Protein AF-A0A1I7WCB4-F1 (afdb_monomer_lite)

InterPro domains:
  IPR009060 UBA-like superfamily [SSF46934] (2-43)
  IPR013087 Zinc finger C2H2-type [PS00028] (71-93)
  IPR015940 Ubiquitin-associated domain [PF22562] (2-42)
  IPR015940 Ubiquitin-associated domain [PS50030] (1-39)
  IPR015940 Ubiquitin-associated domain [SM00165] (1-38)

Structure (mmCIF, N/CA/C/O backbone):
data_AF-A0A1I7WCB4-F1
#
_entry.id   AF-A0A1I7WCB4-F1
#
loop_
_atom_site.group_PDB
_atom_site.id
_atom_site.type_symbol
_atom_site.label_atom_id
_atom_site.label_alt_id
_atom_site.label_comp_id
_atom_site.label_asym_id
_atom_site.label_entity_id
_atom_site.label_seq_id
_atom_site.pdbx_PDB_ins_code
_atom_site.Cartn_x
_atom_site.Cartn_y
_atom_site.Cartn_z
_atom_site.occupancy
_atom_site.B_iso_or_equiv
_atom_site.auth_seq_id
_atom_site.auth_comp_id
_atom_site.auth_asym_id
_atom_site.auth_atom_id
_atom_site.pdbx_PDB_model_num
ATOM 1 N N . MET A 1 1 ? -26.885 22.305 16.893 1.00 57.97 1 MET A N 1
ATOM 2 C CA . MET A 1 1 ? -25.658 22.456 16.093 1.00 57.97 1 MET A CA 1
ATOM 3 C C . MET A 1 1 ? -24.995 21.095 16.114 1.00 57.97 1 MET A C 1
ATOM 5 O O . MET A 1 1 ? -24.741 20.649 17.229 1.00 57.97 1 MET A O 1
ATOM 9 N N . PRO A 1 2 ? -24.847 20.402 14.974 1.00 72.00 2 PRO A N 1
ATOM 10 C CA . PRO A 1 2 ? -24.094 19.151 14.950 1.00 72.00 2 PRO A CA 1
ATOM 11 C C . PRO A 1 2 ? -22.688 19.430 15.479 1.00 72.00 2 PRO A C 1
ATOM 13 O O . PRO A 1 2 ? -22.116 20.485 15.188 1.00 72.00 2 PRO A O 1
ATOM 16 N N . SER A 1 3 ? -22.178 18.546 16.329 1.00 86.00 3 SER A N 1
ATOM 17 C CA . SER A 1 3 ? -20.807 18.665 16.810 1.00 86.00 3 SER A CA 1
ATOM 18 C C . SER A 1 3 ? -19.831 18.505 15.642 1.00 86.00 3 SER A C 1
ATOM 20 O O . SER A 1 3 ? -20.133 17.840 14.654 1.00 86.00 3 SER A O 1
ATOM 22 N N . ILE A 1 4 ? -18.643 19.099 15.751 1.00 86.88 4 ILE A N 1
ATOM 23 C CA . ILE A 1 4 ? -17.588 18.967 14.731 1.00 86.88 4 ILE A CA 1
ATOM 24 C C . ILE A 1 4 ? -17.245 17.491 14.489 1.00 86.88 4 ILE A C 1
ATOM 26 O O . ILE A 1 4 ? -17.028 17.084 13.355 1.00 86.88 4 ILE A O 1
ATOM 30 N N . VAL A 1 5 ? -17.306 16.670 15.540 1.00 86.88 5 VAL A N 1
ATOM 31 C CA . VAL A 1 5 ? -17.161 15.213 15.463 1.00 86.88 5 VAL A CA 1
ATOM 32 C C . VAL A 1 5 ? -18.263 14.579 14.606 1.00 86.88 5 VAL A C 1
ATOM 34 O O . VAL A 1 5 ? -17.949 13.788 13.727 1.00 86.88 5 VAL A O 1
ATOM 37 N N . GLU A 1 6 ? -19.535 14.938 14.804 1.00 87.75 6 GLU A N 1
ATOM 38 C CA . GLU A 1 6 ? -20.642 14.444 13.966 1.00 87.75 6 GLU A CA 1
ATOM 39 C C . GLU A 1 6 ? -20.509 14.890 12.509 1.00 87.75 6 GLU A C 1
ATOM 41 O O . GLU A 1 6 ? -20.735 14.087 11.615 1.00 87.75 6 GLU A O 1
ATOM 46 N N . GLN A 1 7 ? -20.073 16.129 12.257 1.00 87.38 7 GLN A N 1
ATOM 47 C CA . GLN A 1 7 ? -19.828 16.606 10.892 1.00 87.38 7 GLN A CA 1
ATOM 48 C C . GLN A 1 7 ? -18.713 15.811 10.202 1.00 87.38 7 GLN A C 1
ATOM 50 O O . GLN A 1 7 ? -18.834 15.489 9.025 1.00 87.38 7 GLN A O 1
ATOM 55 N N . LEU A 1 8 ? -17.654 15.455 10.932 1.00 84.81 8 LEU A N 1
ATOM 56 C CA . LEU A 1 8 ? -16.583 14.599 10.421 1.00 84.81 8 LEU A CA 1
ATOM 57 C C . LEU A 1 8 ? -17.076 13.163 10.178 1.00 84.81 8 LEU A C 1
ATOM 59 O O . LEU A 1 8 ? -16.692 12.550 9.185 1.00 84.81 8 LEU A O 1
ATOM 63 N N . ILE A 1 9 ? -17.966 12.644 11.026 1.00 86.81 9 ILE A N 1
ATOM 64 C CA . ILE A 1 9 ? -18.594 11.329 10.823 1.00 86.81 9 ILE A CA 1
ATOM 65 C C . ILE A 1 9 ? -19.479 11.327 9.571 1.00 86.81 9 ILE A C 1
ATOM 67 O O . ILE A 1 9 ? -19.360 10.420 8.753 1.00 86.81 9 ILE A O 1
ATOM 71 N N . ASP A 1 10 ? -20.304 12.359 9.373 1.00 83.94 10 ASP A N 1
ATOM 72 C CA . ASP A 1 10 ? -21.115 12.544 8.158 1.00 83.94 10 ASP A CA 1
ATOM 73 C C . ASP A 1 10 ? -20.246 12.676 6.890 1.00 83.94 10 ASP A C 1
ATOM 75 O O . ASP A 1 10 ? -20.653 12.265 5.805 1.00 83.94 10 ASP A O 1
ATOM 79 N N . MET A 1 11 ? -19.024 13.210 7.017 1.00 79.94 11 MET A N 1
ATOM 80 C CA . MET A 1 11 ? -18.033 13.267 5.932 1.00 79.94 11 MET A CA 1
ATOM 81 C C . MET A 1 11 ? -17.341 11.920 5.655 1.00 79.94 11 MET A C 1
ATOM 83 O O . MET A 1 11 ? -16.615 11.810 4.667 1.00 79.94 11 MET A O 1
ATOM 87 N N . GLY A 1 12 ? -17.565 10.900 6.491 1.00 74.50 12 GLY A N 1
ATOM 88 C CA . GLY A 1 12 ? -16.996 9.559 6.340 1.00 74.50 12 GLY A CA 1
ATOM 89 C C . GLY A 1 12 ? -15.740 9.292 7.174 1.00 74.50 12 GLY A C 1
ATOM 90 O O . GLY A 1 12 ? -15.063 8.289 6.947 1.00 74.50 12 GLY A O 1
ATOM 91 N N . PHE A 1 13 ? -15.403 10.152 8.139 1.00 78.75 13 PHE A N 1
ATOM 92 C CA . PHE A 1 13 ? -14.318 9.882 9.083 1.00 78.75 13 PHE A CA 1
ATOM 93 C C . PHE A 1 13 ? -14.803 9.006 10.245 1.00 78.75 13 PHE A C 1
ATOM 95 O O . PHE A 1 13 ? -15.891 9.196 10.786 1.00 78.75 13 PHE A O 1
ATOM 102 N N . ALA A 1 14 ? -13.972 8.055 10.678 1.00 83.00 14 ALA A N 1
ATOM 103 C CA . ALA A 1 14 ? -14.297 7.215 11.828 1.00 83.00 14 ALA A CA 1
ATOM 104 C C . ALA A 1 14 ? -14.475 8.068 13.093 1.00 83.00 14 ALA A C 1
ATOM 106 O O . ALA A 1 14 ? -13.653 8.940 13.383 1.00 83.00 14 ALA A O 1
ATOM 107 N N . LYS A 1 15 ? -15.517 7.772 13.878 1.00 84.25 15 LYS A N 1
ATOM 108 C CA . LYS A 1 15 ? -15.864 8.507 15.102 1.00 84.25 15 LYS A CA 1
ATOM 109 C C . LYS A 1 15 ? -14.677 8.673 16.055 1.00 84.25 15 LYS A C 1
ATOM 111 O O . LYS A 1 15 ? -14.390 9.788 16.472 1.00 84.25 15 LYS A O 1
ATOM 116 N N . GLU A 1 16 ? -13.938 7.603 16.331 1.00 82.69 16 GLU A N 1
ATOM 117 C CA . GLU A 1 16 ? -12.776 7.643 17.231 1.00 82.69 16 GLU A CA 1
ATOM 118 C C . GLU A 1 16 ? -11.650 8.550 16.713 1.00 82.69 16 GLU A C 1
ATOM 120 O O . GLU A 1 16 ? -11.021 9.274 17.486 1.00 82.69 16 GLU A O 1
ATOM 125 N N . ARG A 1 17 ? -11.422 8.568 15.393 1.00 79.56 17 ARG A N 1
ATOM 126 C CA . ARG A 1 17 ? -10.457 9.472 14.755 1.00 79.56 17 ARG A CA 1
ATOM 127 C C . ARG A 1 17 ? -10.945 10.917 14.808 1.00 79.56 17 ARG A C 1
ATOM 129 O O . ARG A 1 17 ? -10.160 11.792 15.154 1.00 79.56 17 ARG A O 1
ATOM 136 N N . ALA A 1 18 ? -12.222 11.165 14.531 1.00 85.44 18 ALA A N 1
ATOM 137 C CA . ALA A 1 18 ? -12.823 12.492 14.620 1.00 85.44 18 ALA A CA 1
ATOM 138 C C . ALA A 1 18 ? -12.778 13.054 16.054 1.00 85.44 18 ALA A C 1
ATOM 140 O O . ALA A 1 18 ? -12.439 14.220 16.243 1.00 85.44 18 ALA A O 1
ATOM 141 N N . GLU A 1 19 ? -13.034 12.226 17.072 1.00 86.50 19 GLU A N 1
ATOM 142 C CA . GLU A 1 19 ? -12.911 12.607 18.487 1.00 86.50 19 GLU A CA 1
ATOM 143 C C . GLU A 1 19 ? -11.459 12.912 18.874 1.00 86.50 19 GLU A C 1
ATOM 145 O O . GLU A 1 19 ? -11.190 13.888 19.581 1.00 86.50 19 GLU A O 1
ATOM 150 N N . LYS A 1 20 ? -10.505 12.117 18.377 1.00 83.56 20 LYS A N 1
ATOM 151 C CA . LYS A 1 20 ? -9.071 12.317 18.620 1.00 83.56 20 LYS A CA 1
ATOM 152 C C . LYS A 1 20 ? -8.543 13.572 17.924 1.00 83.56 20 LYS A C 1
ATOM 154 O O . LYS A 1 20 ? -7.829 14.355 18.545 1.00 83.56 20 LYS A O 1
ATOM 159 N N . ALA A 1 21 ? -8.951 13.798 16.682 1.00 83.75 21 ALA A N 1
ATOM 160 C CA . ALA A 1 21 ? -8.613 14.981 15.907 1.00 83.75 21 ALA A CA 1
ATOM 161 C C . ALA A 1 21 ? -9.191 16.247 16.529 1.00 83.75 21 ALA A C 1
ATOM 163 O O . ALA A 1 21 ? -8.479 17.225 16.699 1.00 83.75 21 ALA A O 1
ATOM 164 N N . TYR A 1 22 ? -10.452 16.209 16.955 1.00 86.12 22 TYR A N 1
ATOM 165 C CA . TYR A 1 22 ? -11.073 17.312 17.678 1.00 86.12 22 TYR A CA 1
ATOM 166 C C . TYR A 1 22 ? -10.367 17.593 19.014 1.00 86.12 22 TYR A C 1
ATOM 168 O O . TYR A 1 22 ? -10.130 18.744 19.372 1.00 86.12 22 TYR A O 1
ATOM 176 N N . SER A 1 23 ? -9.949 16.542 19.726 1.00 83.38 23 SER A N 1
ATOM 177 C CA . SER A 1 23 ? -9.222 16.684 20.994 1.00 83.38 23 SER A CA 1
ATOM 178 C C . SER A 1 23 ? -7.806 17.249 20.827 1.00 83.38 23 SER A C 1
ATOM 180 O O . SER A 1 23 ? -7.302 17.887 21.748 1.00 83.38 23 SER A O 1
ATOM 182 N N . LEU A 1 24 ? -7.150 17.008 19.686 1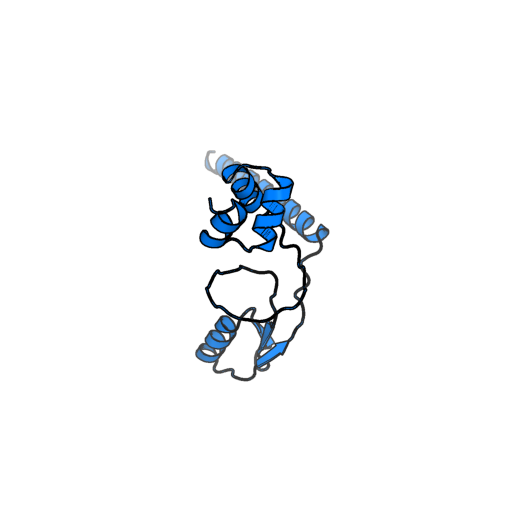.00 81.19 24 LEU A N 1
ATOM 183 C CA . LEU A 1 24 ? -5.762 17.418 19.433 1.00 81.19 24 LEU A CA 1
ATOM 184 C C . LEU A 1 24 ? -5.654 18.725 18.642 1.00 81.19 24 LEU A C 1
ATOM 186 O O . LEU A 1 24 ? -4.775 19.536 18.926 1.00 81.19 24 LEU A O 1
ATOM 190 N N . ALA A 1 25 ? -6.534 18.930 17.665 1.00 79.62 25 ALA A N 1
ATOM 191 C CA . ALA A 1 25 ? -6.524 20.078 16.768 1.00 79.62 25 ALA A CA 1
ATOM 192 C C . ALA A 1 25 ? -7.395 21.250 17.257 1.00 79.62 25 ALA A C 1
ATOM 194 O O . ALA A 1 25 ? -7.132 22.391 16.880 1.00 79.62 25 ALA A O 1
ATOM 195 N N . GLY A 1 26 ? -8.389 20.999 18.121 1.00 68.19 26 GLY A N 1
ATOM 196 C CA . GLY A 1 26 ? -9.185 22.035 18.789 1.00 68.19 26 GLY A CA 1
ATOM 197 C C . GLY A 1 26 ? -10.592 22.253 18.219 1.00 68.19 26 GLY A C 1
ATOM 198 O O . GLY A 1 26 ? -11.158 21.396 17.546 1.00 68.19 26 GLY A O 1
ATOM 199 N N . ASP A 1 27 ? -11.181 23.418 18.513 1.00 79.25 27 ASP A N 1
ATOM 200 C CA . ASP A 1 27 ? -12.599 23.751 18.289 1.00 79.25 27 ASP A CA 1
ATOM 201 C C . ASP A 1 27 ? -12.989 24.032 16.826 1.00 79.25 27 ASP A C 1
ATOM 203 O O . ASP A 1 27 ? -14.116 24.447 16.558 1.00 79.25 27 ASP A O 1
ATOM 207 N N . SER A 1 28 ? -12.085 23.801 15.873 1.00 85.38 28 SER A N 1
ATOM 208 C CA . SER A 1 28 ? -12.312 24.085 14.456 1.00 85.38 28 SER A CA 1
ATOM 209 C C . SER A 1 28 ? -12.368 22.812 13.616 1.00 85.38 28 SER A C 1
ATOM 211 O O . SER A 1 28 ? -11.486 21.955 13.695 1.00 85.38 28 SER A O 1
ATOM 213 N N . LEU A 1 29 ? -13.386 22.727 12.754 1.00 84.38 29 LEU A N 1
ATOM 214 C CA . LEU A 1 29 ? -13.568 21.635 11.794 1.00 84.38 29 LEU A CA 1
ATOM 215 C C . LEU A 1 29 ? -12.375 21.508 10.838 1.00 84.38 29 LEU A C 1
ATOM 217 O O . LEU A 1 29 ? -11.905 20.401 10.602 1.00 84.38 29 LEU A O 1
ATOM 221 N N . GLU A 1 30 ? -11.861 22.629 10.323 1.00 86.75 30 GLU A N 1
ATOM 222 C CA . GLU A 1 30 ? -10.719 22.635 9.396 1.00 86.75 30 GLU A CA 1
ATOM 223 C C . GLU A 1 30 ? -9.437 22.135 10.070 1.00 86.75 30 GLU A C 1
ATOM 225 O O . GLU A 1 30 ? -8.681 21.389 9.458 1.00 86.75 30 GLU A O 1
ATOM 230 N N . ALA A 1 31 ? -9.217 22.479 11.344 1.00 86.19 31 ALA A N 1
ATOM 231 C CA . ALA A 1 31 ? -8.053 22.012 12.096 1.00 86.19 31 ALA A CA 1
ATOM 232 C C . ALA A 1 31 ? -8.141 20.505 12.384 1.00 86.19 31 ALA A C 1
ATOM 234 O O . ALA A 1 31 ? -7.164 19.778 12.209 1.00 86.19 31 ALA A O 1
ATOM 235 N N . ALA A 1 32 ? -9.321 20.020 12.784 1.00 86.56 32 ALA A N 1
ATOM 236 C CA . ALA A 1 32 ? -9.555 18.593 12.974 1.00 86.56 32 ALA A CA 1
ATOM 237 C C . ALA A 1 32 ? -9.396 17.816 11.656 1.00 86.56 32 ALA A C 1
ATOM 239 O O . ALA A 1 32 ? -8.804 16.741 11.647 1.00 86.56 32 ALA A O 1
ATOM 240 N N . MET A 1 33 ? -9.857 18.374 10.536 1.00 81.62 33 MET A N 1
ATOM 241 C CA . MET A 1 33 ? -9.692 17.780 9.211 1.00 81.62 33 MET A CA 1
ATOM 242 C C . MET A 1 33 ? -8.222 17.753 8.762 1.00 81.62 33 MET A C 1
ATOM 244 O O . MET A 1 33 ? -7.762 16.718 8.294 1.00 81.62 33 MET A O 1
ATOM 248 N N . ASP A 1 34 ? -7.461 18.833 8.954 1.00 83.69 34 ASP A N 1
ATOM 249 C CA . ASP A 1 34 ? -6.021 18.880 8.652 1.00 83.69 34 ASP A CA 1
ATOM 250 C C . ASP A 1 34 ? -5.220 17.880 9.501 1.00 83.69 34 ASP A C 1
ATOM 252 O O . ASP A 1 34 ? -4.326 17.201 8.996 1.00 83.69 34 ASP A O 1
ATOM 256 N N . TRP A 1 35 ? -5.598 17.704 10.773 1.00 85.81 35 TRP A N 1
ATOM 257 C CA . TRP A 1 35 ? -4.994 16.696 11.643 1.00 85.81 35 TRP A CA 1
ATOM 258 C C . TRP A 1 35 ? -5.315 15.274 11.181 1.00 85.81 35 TRP A C 1
ATOM 260 O O . TRP A 1 35 ? -4.418 14.432 11.173 1.00 85.81 35 TRP A O 1
ATOM 270 N N . LEU A 1 36 ? -6.566 15.021 10.772 1.00 81.81 36 LEU A N 1
ATOM 271 C CA . LEU A 1 36 ? -6.995 13.740 10.203 1.00 81.81 36 LEU A CA 1
ATOM 272 C C . LEU A 1 36 ? -6.248 13.410 8.917 1.00 81.81 36 LEU A C 1
ATOM 274 O O . LEU A 1 36 ? -5.874 12.259 8.749 1.00 81.81 36 LEU A O 1
ATOM 278 N N . ILE A 1 37 ? -6.015 14.405 8.058 1.00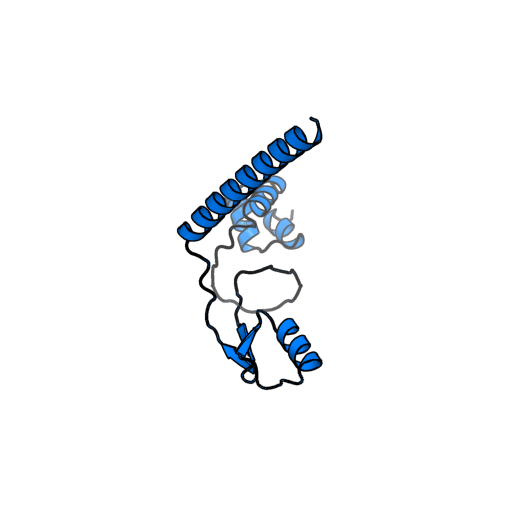 78.94 37 ILE A N 1
ATOM 279 C CA . ILE A 1 37 ? -5.294 14.248 6.790 1.00 78.94 37 ILE A CA 1
ATOM 280 C C . ILE A 1 37 ? -3.785 14.104 7.021 1.00 78.94 37 ILE A C 1
ATOM 282 O O . ILE A 1 37 ? -3.113 13.327 6.361 1.00 78.94 37 ILE A O 1
ATOM 286 N N . SER A 1 38 ? -3.215 14.816 7.993 1.00 78.88 38 SER A N 1
ATOM 287 C CA . SER A 1 38 ? -1.788 14.689 8.323 1.00 78.88 38 SER A CA 1
ATOM 288 C C . SER A 1 38 ? -1.453 13.396 9.075 1.00 78.88 38 SER A C 1
ATOM 290 O O . SER A 1 38 ? -0.308 12.956 9.037 1.00 78.88 38 SER A O 1
ATOM 292 N N . HIS A 1 39 ? -2.431 12.794 9.761 1.00 71.06 39 HIS A N 1
ATOM 293 C CA . HIS A 1 39 ? -2.297 11.523 10.487 1.00 71.06 39 HIS A CA 1
ATOM 294 C C . HIS A 1 39 ? -3.100 10.386 9.831 1.00 71.06 39 HIS A C 1
ATOM 296 O O . HIS A 1 39 ? -3.393 9.384 10.486 1.00 71.06 39 HIS A O 1
ATOM 302 N N . GLU A 1 40 ? -3.457 10.523 8.548 1.00 61.81 40 GLU A N 1
ATOM 303 C CA . GLU A 1 40 ? -4.113 9.456 7.780 1.00 61.81 40 GLU A CA 1
ATOM 304 C C . GLU A 1 40 ? -3.174 8.261 7.528 1.00 61.81 40 GLU A C 1
ATOM 306 O O . GLU A 1 40 ? -3.658 7.158 7.301 1.00 61.81 40 GLU A O 1
ATOM 311 N N . ASP A 1 41 ? -1.858 8.479 7.652 1.00 49.09 41 ASP A N 1
ATOM 312 C CA . ASP A 1 41 ? -0.782 7.491 7.460 1.00 49.09 41 ASP A CA 1
ATOM 313 C C . ASP A 1 41 ? -0.371 6.769 8.770 1.00 49.09 41 ASP A C 1
ATOM 315 O O . ASP A 1 41 ? 0.307 5.745 8.739 1.00 49.09 41 ASP A O 1
ATOM 319 N N . ASP A 1 42 ? -0.797 7.265 9.941 1.00 48.47 42 ASP A N 1
ATOM 320 C CA . ASP A 1 42 ? -0.539 6.640 11.251 1.00 48.47 42 ASP A CA 1
ATOM 321 C C . ASP A 1 42 ? -1.723 5.711 11.604 1.00 48.47 42 ASP A C 1
ATOM 323 O O . ASP A 1 42 ? -2.607 6.019 12.418 1.00 48.47 42 ASP A O 1
ATOM 327 N N . ASP A 1 43 ? -1.797 4.563 10.926 1.00 43.53 43 ASP A N 1
ATOM 328 C CA . ASP A 1 43 ? -2.711 3.467 11.262 1.00 43.53 43 ASP A CA 1
ATOM 329 C C . ASP A 1 43 ? -2.269 2.790 12.570 1.00 43.53 43 ASP A C 1
ATOM 331 O O . ASP A 1 43 ? -1.695 1.701 12.619 1.00 43.53 43 ASP A O 1
ATOM 335 N N . ILE A 1 44 ? -2.573 3.458 13.683 1.00 44.41 44 ILE A N 1
ATOM 336 C CA . ILE A 1 44 ? -2.541 2.855 15.010 1.00 44.41 44 ILE A CA 1
ATOM 337 C C . ILE A 1 44 ? -3.697 1.859 15.073 1.00 44.41 44 ILE A C 1
ATOM 339 O O . ILE A 1 44 ? -4.850 2.214 15.320 1.00 44.41 44 ILE A O 1
ATOM 343 N N . VAL A 1 45 ? -3.354 0.594 14.869 1.00 50.28 45 VAL A N 1
ATOM 344 C CA . VAL A 1 45 ? -4.134 -0.566 15.286 1.00 50.28 45 VAL A CA 1
ATOM 345 C C . VAL A 1 45 ? -4.594 -0.399 16.742 1.00 50.28 45 VAL A C 1
ATOM 347 O O . VAL A 1 45 ? -3.833 -0.590 17.687 1.00 50.28 45 VAL A O 1
ATOM 350 N N . VAL A 1 46 ? -5.865 -0.061 16.951 1.00 36.41 46 VAL A N 1
ATOM 351 C CA . VAL A 1 46 ? -6.552 -0.346 18.215 1.00 36.41 46 VAL A CA 1
ATOM 352 C C . VAL A 1 46 ? -7.658 -1.339 17.913 1.00 36.41 46 VAL A C 1
ATOM 354 O O . VAL A 1 46 ? -8.789 -1.001 17.581 1.00 36.41 46 VAL A O 1
ATOM 357 N N . SER A 1 47 ? -7.286 -2.610 18.028 1.00 45.28 47 SER A N 1
ATOM 358 C CA . SER A 1 47 ? -8.217 -3.703 18.251 1.00 45.28 47 SER A CA 1
ATOM 359 C C . SER A 1 47 ? -8.970 -3.461 19.558 1.00 45.28 47 SER A C 1
ATOM 361 O O . SER A 1 47 ? -8.431 -3.755 20.619 1.00 45.28 47 SER A O 1
ATOM 363 N N . THR A 1 48 ? -10.219 -3.005 19.494 1.00 30.73 48 THR A N 1
ATOM 364 C CA . THR A 1 48 ? -11.233 -3.338 20.507 1.00 30.73 48 THR A CA 1
ATOM 365 C C . THR A 1 48 ? -12.618 -3.407 19.869 1.00 30.73 48 THR A C 1
ATOM 367 O O . THR A 1 48 ? -13.342 -2.425 19.796 1.00 30.73 48 THR A O 1
ATOM 370 N N . GLU A 1 49 ? -12.939 -4.606 19.383 1.00 55.34 49 GLU A N 1
ATOM 371 C CA . GLU A 1 49 ? -14.221 -5.303 19.540 1.00 55.34 49 GLU A CA 1
ATOM 372 C C . GLU A 1 49 ? -15.460 -4.427 19.833 1.00 55.34 49 GLU A C 1
ATOM 374 O O . GLU A 1 49 ? -15.731 -4.087 20.985 1.00 55.34 49 GLU A O 1
ATOM 379 N N . LYS A 1 50 ? -16.264 -4.145 18.794 1.00 33.97 50 LYS A N 1
ATOM 380 C CA . LYS A 1 50 ? -17.734 -4.279 18.825 1.00 33.97 50 LYS A CA 1
ATOM 381 C C . LYS A 1 50 ? -18.359 -4.125 17.437 1.00 33.97 50 LYS A C 1
ATOM 383 O O . LYS A 1 50 ? -18.456 -3.039 16.887 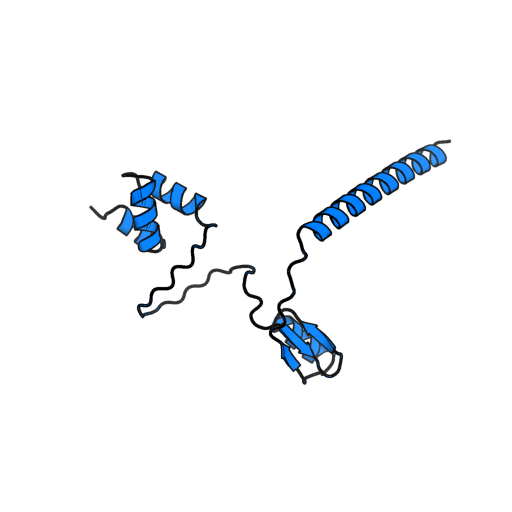1.00 33.97 50 LYS A O 1
ATOM 388 N N . GLU A 1 51 ? -18.745 -5.289 16.926 1.00 44.06 51 GLU A N 1
ATOM 389 C CA . GLU A 1 51 ? -19.899 -5.615 16.086 1.00 44.06 51 GLU A CA 1
ATOM 390 C C . GLU A 1 51 ? -20.597 -4.492 15.295 1.00 44.06 51 GLU A C 1
ATOM 392 O O . GLU A 1 51 ? -21.243 -3.614 15.862 1.00 44.06 51 GLU A O 1
ATOM 397 N N . SER A 1 52 ? -20.622 -4.729 13.979 1.00 34.81 52 SER A N 1
ATOM 398 C CA . SER A 1 52 ? -21.729 -4.518 13.029 1.00 34.81 52 SER A CA 1
ATOM 399 C C . SER A 1 52 ? -21.405 -3.533 11.912 1.00 34.81 52 SER A C 1
ATOM 401 O O . SER A 1 52 ? -21.404 -2.334 12.141 1.00 34.81 52 SER A O 1
ATOM 403 N N . VAL A 1 53 ? -21.181 -4.128 10.728 1.00 48.78 53 VAL A N 1
ATOM 404 C CA . VAL A 1 53 ? -21.554 -3.715 9.356 1.00 48.78 53 VAL A CA 1
ATOM 405 C C . VAL A 1 53 ? -21.339 -2.221 9.020 1.00 48.78 53 VAL A C 1
ATOM 407 O O . VAL A 1 53 ? -21.858 -1.339 9.676 1.00 48.78 53 VAL A O 1
ATOM 410 N N . GLU A 1 54 ? -20.581 -1.830 7.997 1.00 30.67 54 GLU A N 1
ATOM 411 C CA . GLU A 1 54 ? -20.891 -2.067 6.589 1.00 30.67 54 GLU A CA 1
ATOM 412 C C . GLU A 1 54 ? -19.663 -1.866 5.684 1.00 30.67 54 GLU A C 1
ATOM 414 O O . GLU A 1 54 ? -18.692 -1.181 5.997 1.00 30.67 54 GLU A O 1
ATOM 419 N N . MET A 1 55 ? -19.788 -2.497 4.525 1.00 42.31 55 MET A N 1
ATOM 420 C CA . MET A 1 55 ? -19.013 -2.375 3.303 1.00 42.31 55 MET A CA 1
ATOM 421 C C . MET A 1 55 ? -18.989 -0.943 2.749 1.00 42.31 55 MET A C 1
ATOM 423 O O . MET A 1 55 ? -20.042 -0.432 2.392 1.00 42.31 55 MET A O 1
ATOM 427 N N . ASP A 1 56 ? -17.806 -0.360 2.539 1.00 25.00 56 ASP A N 1
ATOM 428 C CA . ASP A 1 56 ? -17.491 0.249 1.242 1.00 25.00 56 ASP A CA 1
ATOM 429 C C . ASP A 1 56 ? -15.979 0.327 0.992 1.00 25.00 56 ASP A C 1
ATOM 431 O O . ASP A 1 56 ? -15.148 0.436 1.891 1.00 25.00 56 ASP A O 1
ATOM 435 N N . SER A 1 57 ? -15.645 0.184 -0.279 1.00 44.16 57 SER A N 1
ATOM 436 C CA . SER A 1 57 ? -14.330 -0.116 -0.814 1.00 44.16 57 SER A CA 1
ATOM 437 C C . SER A 1 57 ? -13.385 1.085 -0.755 1.00 44.16 57 SER A C 1
ATOM 439 O O . SER A 1 57 ? -13.607 2.082 -1.439 1.00 44.16 57 SER A O 1
ATOM 441 N N . LYS A 1 58 ? -12.225 0.949 -0.103 1.00 33.00 58 LYS A N 1
ATOM 442 C CA . LYS A 1 58 ? -11.033 1.681 -0.545 1.00 33.00 58 LYS A CA 1
ATOM 443 C C . LYS A 1 58 ? -9.777 0.830 -0.426 1.00 33.00 58 LYS A C 1
ATOM 445 O O . LYS A 1 58 ? -9.350 0.416 0.642 1.00 33.00 58 LYS A O 1
ATOM 450 N N . VAL A 1 59 ? -9.243 0.577 -1.614 1.00 44.56 59 VAL A N 1
ATOM 451 C CA . VAL A 1 59 ? -7.949 0.000 -1.959 1.00 44.56 59 VAL A CA 1
ATOM 452 C C . VAL A 1 59 ? -6.853 0.459 -0.992 1.00 44.56 59 VAL A C 1
ATOM 454 O O . VAL A 1 59 ? -6.531 1.644 -0.952 1.00 44.56 59 VAL A O 1
ATOM 457 N N . VAL A 1 60 ? -6.238 -0.497 -0.292 1.00 35.31 60 VAL A N 1
ATOM 458 C CA . VAL A 1 60 ? -4.962 -0.319 0.412 1.00 35.31 60 VAL A CA 1
ATOM 459 C C . VAL A 1 60 ? -3.926 -1.187 -0.289 1.00 35.31 60 VAL A C 1
ATOM 461 O O . VAL A 1 60 ? -3.973 -2.417 -0.254 1.00 35.31 60 VAL A O 1
ATOM 464 N N . VAL A 1 61 ? -2.983 -0.527 -0.964 1.00 37.16 61 VAL A N 1
ATOM 465 C CA . VAL A 1 61 ? -1.759 -1.164 -1.442 1.00 37.16 61 VAL A CA 1
ATOM 466 C C . VAL A 1 61 ? -0.853 -1.365 -0.227 1.00 37.16 61 VAL A C 1
ATOM 468 O O . VAL A 1 61 ? -0.076 -0.495 0.137 1.00 37.16 61 VAL A O 1
ATOM 471 N N . ASN A 1 62 ? -0.941 -2.589 0.296 1.00 52.72 62 ASN A N 1
ATOM 472 C CA . ASN A 1 62 ? 0.175 -3.414 0.748 1.0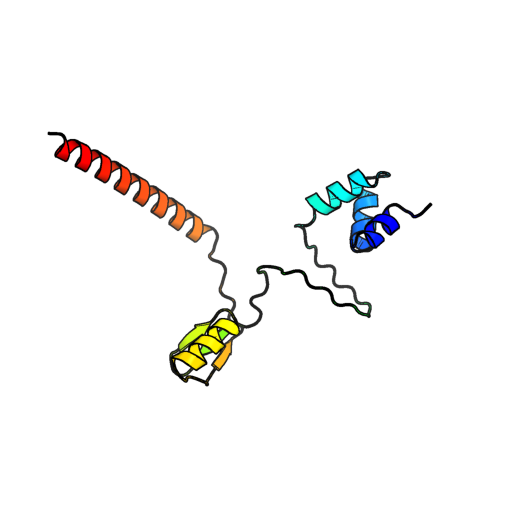0 52.72 62 ASN A CA 1
ATOM 473 C C . ASN A 1 62 ? 0.781 -3.160 2.142 1.00 52.72 62 ASN A C 1
ATOM 475 O O . ASN A 1 62 ? 1.939 -2.764 2.243 1.00 52.72 62 ASN A O 1
ATOM 479 N N . GLU A 1 63 ? 0.081 -3.636 3.175 1.00 46.56 63 GLU A N 1
ATOM 480 C CA . GLU A 1 63 ? 0.723 -4.285 4.331 1.00 46.56 63 GLU A CA 1
ATOM 481 C C . GLU A 1 63 ? -0.099 -5.479 4.855 1.00 46.56 63 GLU A C 1
ATOM 483 O O . GLU A 1 63 ? -0.487 -5.546 6.011 1.00 46.56 63 GLU A O 1
ATOM 488 N N . HIS A 1 64 ? -0.381 -6.439 3.966 1.00 45.59 64 HIS A N 1
ATOM 489 C CA . HIS A 1 64 ? -0.546 -7.857 4.311 1.00 45.59 64 HIS A CA 1
ATOM 490 C C . HIS A 1 64 ? -0.539 -8.670 3.005 1.00 45.59 64 HIS A C 1
ATOM 492 O O . HIS A 1 64 ? -1.563 -8.798 2.340 1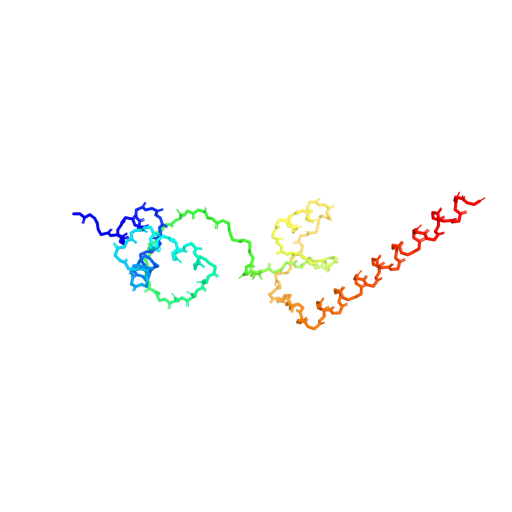.00 45.59 64 HIS A O 1
ATOM 498 N N . ILE A 1 65 ? 0.606 -9.226 2.589 1.00 53.56 65 ILE A N 1
ATOM 499 C CA . ILE A 1 65 ? 0.563 -10.347 1.631 1.00 53.56 65 ILE A CA 1
ATOM 500 C C . ILE A 1 65 ? 0.206 -11.562 2.482 1.00 53.56 65 ILE A C 1
ATOM 502 O O . ILE A 1 65 ? 1.078 -12.259 2.993 1.00 53.56 65 ILE A O 1
ATOM 506 N N . GLN A 1 66 ? -1.089 -11.708 2.751 1.00 53.94 66 GLN A N 1
ATOM 507 C CA . GLN A 1 66 ? -1.617 -12.654 3.732 1.00 53.94 66 GLN A CA 1
ATOM 508 C C . GLN A 1 66 ? -1.600 -14.107 3.215 1.00 53.94 66 GLN A C 1
ATOM 510 O O . GLN A 1 66 ? -1.695 -15.042 4.005 1.00 53.94 66 GLN A O 1
ATOM 515 N N . SER A 1 67 ? -1.369 -14.318 1.916 1.00 56.00 67 SER A N 1
ATOM 516 C CA . SER A 1 67 ? -1.180 -15.639 1.311 1.00 56.00 67 SER A CA 1
ATOM 517 C C . SER A 1 67 ? -0.367 -15.529 0.015 1.00 56.00 67 SER A C 1
ATOM 519 O O . SER A 1 67 ? -0.817 -14.962 -0.976 1.00 56.00 67 SER A O 1
ATOM 521 N N . SER A 1 68 ? 0.866 -16.046 0.005 1.00 72.19 68 SER A N 1
ATOM 522 C CA . SER A 1 68 ? 1.601 -16.262 -1.250 1.00 72.19 68 SER A CA 1
ATOM 523 C C . SER A 1 68 ? 1.276 -17.659 -1.775 1.00 72.19 68 SER A C 1
ATOM 525 O O . SER A 1 68 ? 1.147 -18.604 -0.995 1.00 72.19 68 SER A O 1
ATOM 527 N N . TYR A 1 69 ? 1.128 -17.813 -3.088 1.00 84.62 69 TYR A N 1
ATOM 528 C CA . TYR A 1 69 ? 0.733 -19.086 -3.690 1.00 84.62 69 TYR A CA 1
ATOM 529 C C . TYR A 1 69 ? 1.871 -19.659 -4.522 1.00 84.62 69 TYR A C 1
ATOM 531 O O . TYR A 1 69 ? 2.418 -18.986 -5.394 1.00 84.62 69 TYR A O 1
ATOM 539 N N . LYS A 1 70 ? 2.224 -20.919 -4.283 1.00 86.38 70 LYS A N 1
ATOM 540 C CA . LYS A 1 70 ? 3.299 -21.620 -4.985 1.00 86.38 70 LYS A CA 1
ATOM 541 C C . LYS A 1 70 ? 2.727 -22.694 -5.898 1.00 86.38 70 LYS A C 1
ATOM 543 O O . LYS A 1 70 ? 1.978 -23.546 -5.439 1.00 86.38 70 LYS A O 1
ATOM 548 N N . CYS A 1 71 ? 3.123 -22.719 -7.165 1.00 88.25 71 CYS A N 1
ATOM 549 C CA . CYS A 1 71 ? 2.810 -23.841 -8.054 1.00 88.25 71 CYS A CA 1
ATOM 550 C C . CYS A 1 71 ? 3.713 -25.044 -7.725 1.00 88.25 71 CYS A C 1
ATOM 552 O O . CYS A 1 71 ? 4.932 -24.901 -7.729 1.00 88.25 71 CYS A O 1
ATOM 554 N N . ASN A 1 72 ? 3.164 -26.233 -7.468 1.00 84.88 72 ASN A N 1
ATOM 555 C CA . ASN A 1 72 ? 3.968 -27.431 -7.173 1.00 84.88 72 ASN A CA 1
ATOM 556 C C . ASN A 1 72 ? 4.591 -28.063 -8.427 1.00 84.88 72 ASN A C 1
ATOM 558 O O . ASN A 1 72 ? 5.626 -28.714 -8.320 1.00 84.88 72 ASN A O 1
ATOM 562 N N . ASP A 1 73 ? 4.005 -27.841 -9.606 1.00 83.50 73 ASP A N 1
ATOM 563 C CA . ASP A 1 73 ? 4.497 -28.408 -10.869 1.00 83.50 73 ASP A CA 1
ATOM 564 C C . ASP A 1 73 ? 5.712 -27.652 -11.427 1.00 83.50 73 ASP A C 1
ATOM 566 O O . ASP A 1 73 ? 6.597 -28.242 -12.042 1.00 83.50 73 ASP A O 1
ATOM 570 N N . CYS A 1 74 ? 5.774 -26.334 -11.203 1.00 84.88 74 CYS A N 1
ATOM 571 C CA . CYS A 1 74 ? 6.836 -25.458 -11.723 1.00 84.88 74 CYS A CA 1
ATOM 572 C C . CYS A 1 74 ? 7.607 -24.689 -10.652 1.00 84.88 74 CYS A C 1
ATOM 574 O O . CYS A 1 74 ? 8.572 -23.999 -10.969 1.00 84.88 74 CYS A O 1
ATOM 576 N N . ASN A 1 75 ? 7.196 -24.800 -9.389 1.00 76.69 75 ASN A N 1
ATOM 577 C CA . ASN A 1 75 ? 7.844 -24.168 -8.243 1.00 76.69 75 ASN A CA 1
ATOM 578 C C . ASN A 1 75 ? 7.934 -22.625 -8.337 1.00 76.69 75 ASN A C 1
ATOM 580 O O . ASN A 1 75 ? 8.764 -22.017 -7.659 1.00 76.69 75 ASN A O 1
ATOM 584 N N . GLU A 1 76 ? 7.073 -22.003 -9.153 1.00 77.94 76 GLU A N 1
ATOM 585 C CA . GLU A 1 76 ? 6.936 -20.550 -9.299 1.00 77.94 76 GLU A CA 1
ATOM 586 C C . GLU A 1 76 ? 6.043 -19.989 -8.180 1.00 77.94 76 GLU A C 1
ATOM 588 O O . GLU A 1 76 ? 5.035 -20.602 -7.811 1.00 77.94 76 GLU A O 1
ATOM 593 N N . LEU A 1 77 ? 6.453 -18.854 -7.610 1.00 78.19 77 LEU A N 1
ATOM 594 C CA . LEU A 1 77 ? 5.803 -18.192 -6.480 1.00 78.19 77 LEU A CA 1
ATOM 595 C C . LEU A 1 77 ? 5.046 -16.959 -6.971 1.00 78.19 77 LEU A C 1
ATOM 597 O O . LEU A 1 77 ? 5.614 -16.092 -7.637 1.00 78.19 77 LEU A O 1
ATOM 601 N N . PHE A 1 78 ? 3.776 -16.866 -6.596 1.00 80.94 78 PHE A N 1
ATOM 602 C CA . PHE A 1 78 ? 2.879 -15.784 -6.966 1.00 80.94 78 PHE A CA 1
ATOM 603 C C . PHE A 1 78 ? 2.493 -14.976 -5.737 1.00 80.94 78 PHE A C 1
ATOM 605 O O . PHE A 1 78 ? 2.198 -15.510 -4.667 1.00 80.94 78 PHE A O 1
ATOM 612 N N . ARG A 1 79 ? 2.489 -13.657 -5.924 1.00 75.88 79 ARG A N 1
ATOM 613 C CA . ARG A 1 79 ? 2.146 -12.686 -4.887 1.00 75.88 79 ARG A CA 1
ATOM 614 C C . ARG A 1 79 ? 0.642 -12.608 -4.612 1.00 75.88 79 ARG A C 1
ATOM 616 O O . ARG A 1 79 ? 0.265 -12.155 -3.544 1.00 75.88 79 ARG A O 1
ATOM 623 N N . ASP A 1 80 ? -0.176 -13.010 -5.583 1.00 76.38 80 ASP A N 1
ATOM 624 C CA . ASP A 1 80 ? -1.613 -12.747 -5.610 1.00 76.38 80 ASP A CA 1
ATOM 625 C C . ASP A 1 80 ? -2.367 -13.832 -6.392 1.00 76.38 80 ASP A C 1
ATOM 627 O O . ASP A 1 80 ? -1.799 -14.472 -7.289 1.00 76.38 80 ASP A O 1
ATOM 631 N N . GLU A 1 81 ? -3.662 -13.983 -6.109 1.00 78.50 81 GLU A N 1
ATOM 632 C CA . GLU A 1 81 ? -4.547 -14.960 -6.765 1.00 78.50 81 GLU A CA 1
ATOM 633 C C . GLU A 1 81 ? -4.647 -14.707 -8.281 1.00 78.50 81 GLU A C 1
ATOM 635 O O . GLU A 1 81 ? -4.630 -15.638 -9.089 1.00 78.50 81 GLU A O 1
ATOM 640 N N . ASN A 1 82 ? -4.614 -13.440 -8.707 1.00 84.69 82 ASN A N 1
ATOM 641 C CA . ASN A 1 82 ? -4.610 -13.080 -10.128 1.00 84.69 82 ASN A CA 1
ATOM 642 C C . ASN A 1 82 ? -3.372 -13.612 -10.879 1.00 84.69 82 ASN A C 1
ATOM 644 O O . ASN A 1 82 ? -3.467 -13.962 -12.057 1.00 84.69 82 ASN A O 1
ATOM 648 N N . GLY A 1 83 ? -2.212 -13.688 -10.214 1.00 82.81 83 GLY A N 1
ATOM 649 C CA . GLY A 1 83 ? -0.998 -14.276 -10.790 1.00 82.81 83 GLY A CA 1
ATOM 650 C C . GLY A 1 83 ? -1.127 -15.791 -10.962 1.00 82.81 83 GLY A C 1
ATOM 651 O O . GLY A 1 83 ? -0.755 -16.331 -12.005 1.00 82.81 83 GLY A O 1
ATOM 652 N N . MET A 1 84 ? -1.744 -16.450 -9.976 1.00 82.44 84 MET A N 1
ATOM 653 C CA . MET A 1 84 ? -2.064 -17.877 -10.009 1.00 82.44 84 MET A CA 1
ATOM 654 C C . MET A 1 84 ? -3.023 -18.220 -11.159 1.00 82.44 84 MET A C 1
ATOM 656 O O . MET A 1 84 ? -2.740 -19.125 -11.945 1.00 82.44 84 MET A O 1
ATOM 660 N N . MET A 1 85 ? -4.127 -17.473 -11.305 1.00 81.06 85 MET A N 1
ATOM 661 C CA . MET A 1 85 ? -5.112 -17.700 -12.372 1.00 81.06 85 MET A CA 1
ATOM 662 C C . MET A 1 85 ? -4.494 -17.573 -13.764 1.00 81.06 85 MET A C 1
ATOM 664 O O . MET A 1 85 ? -4.774 -18.381 -14.651 1.00 81.06 85 MET A O 1
ATOM 668 N N . TRP A 1 86 ? -3.626 -16.581 -13.969 1.00 84.38 86 TRP A N 1
ATOM 669 C CA . TRP A 1 86 ? -2.953 -16.417 -15.253 1.00 84.38 86 TRP A CA 1
ATOM 670 C C . TRP A 1 86 ? -1.995 -17.576 -15.559 1.00 84.38 86 TRP A C 1
ATOM 672 O O . TRP A 1 86 ? -1.975 -18.072 -16.688 1.00 84.38 86 TRP A O 1
ATOM 682 N N . HIS A 1 87 ? -1.237 -18.050 -14.564 1.00 87.19 87 HIS A N 1
ATOM 683 C CA . HIS A 1 87 ? -0.366 -19.220 -14.718 1.00 87.19 87 HIS A CA 1
ATOM 684 C C . HIS A 1 87 ? -1.156 -20.498 -14.999 1.00 87.19 87 HIS A C 1
ATOM 686 O O . HIS A 1 87 ? -0.739 -21.292 -15.839 1.00 87.19 87 HIS A O 1
ATOM 692 N N . ASN A 1 88 ? -2.321 -20.666 -14.373 1.00 86.56 88 ASN A N 1
ATOM 693 C CA . ASN A 1 88 ? -3.222 -21.782 -14.647 1.00 86.56 88 ASN A CA 1
ATOM 694 C C . ASN A 1 88 ? -3.680 -21.770 -16.119 1.00 86.56 88 ASN A C 1
ATOM 696 O O . ASN A 1 88 ? -3.504 -22.752 -16.831 1.00 86.56 88 ASN A O 1
ATOM 700 N N . ILE A 1 89 ? -4.136 -20.628 -16.644 1.00 86.75 89 ILE A N 1
ATOM 701 C CA . ILE A 1 89 ? -4.578 -20.520 -18.049 1.00 86.75 89 ILE A CA 1
ATOM 702 C C . ILE A 1 89 ? -3.426 -20.750 -19.036 1.00 86.75 89 ILE A C 1
ATOM 704 O O 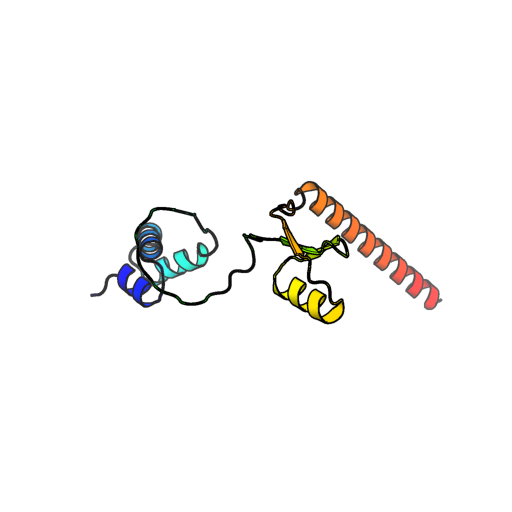. ILE A 1 89 ? -3.613 -21.347 -20.096 1.00 86.75 89 ILE A O 1
ATOM 708 N N . LYS A 1 90 ? -2.233 -20.242 -18.718 1.00 86.06 90 LYS A N 1
ATOM 709 C CA . LYS A 1 90 ? -1.089 -20.282 -19.632 1.00 86.06 90 LYS A CA 1
ATOM 710 C C . LYS A 1 90 ? -0.366 -21.626 -19.626 1.00 86.06 90 LYS A C 1
ATOM 712 O O . LYS A 1 90 ? 0.074 -22.081 -20.680 1.00 86.06 90 LYS A O 1
ATOM 717 N N . SER A 1 91 ? -0.211 -22.212 -18.444 1.00 83.19 91 SER A N 1
ATOM 718 C CA . SER A 1 91 ? 0.615 -23.397 -18.212 1.00 83.19 91 SER A CA 1
ATOM 719 C C . SER A 1 91 ? -0.216 -24.653 -17.942 1.00 83.19 91 SER A C 1
ATOM 721 O O . SER A 1 91 ? 0.327 -25.749 -18.008 1.00 83.19 91 SER A O 1
ATOM 723 N N . GLY A 1 92 ? -1.515 -24.520 -17.653 1.00 84.50 92 GLY A N 1
ATOM 724 C CA . GLY A 1 92 ? -2.396 -25.636 -17.293 1.00 84.50 92 GLY A CA 1
ATOM 725 C C . GLY A 1 92 ? -2.077 -26.254 -15.932 1.00 84.50 92 GLY A C 1
ATOM 726 O O . GLY A 1 92 ? -2.484 -27.379 -15.663 1.00 84.50 92 GLY A O 1
ATOM 727 N N . HIS A 1 93 ? -1.301 -25.562 -15.095 1.00 86.69 93 HIS A N 1
ATOM 728 C CA . HIS A 1 93 ? -0.930 -26.057 -13.775 1.00 86.69 93 HIS A CA 1
ATOM 729 C C . HIS A 1 93 ? -1.976 -25.627 -12.751 1.00 86.69 93 HIS A C 1
ATOM 731 O O . HIS A 1 93 ? -2.220 -24.435 -12.571 1.00 86.69 93 HIS A O 1
ATOM 737 N N . GLU A 1 94 ? -2.573 -26.612 -12.087 1.00 80.94 94 GLU A N 1
ATOM 738 C CA . GLU A 1 94 ? -3.664 -26.448 -11.119 1.00 80.94 94 GLU A CA 1
ATOM 739 C C . GLU A 1 94 ? -3.256 -26.822 -9.681 1.00 80.94 94 GLU A C 1
ATOM 741 O O . GLU A 1 94 ? -4.001 -26.563 -8.738 1.00 80.94 94 GLU A O 1
ATOM 746 N N . SER A 1 95 ? -2.050 -27.371 -9.482 1.00 79.19 95 SER A N 1
ATOM 747 C CA . SER A 1 95 ? -1.538 -27.725 -8.155 1.00 79.19 95 SER A CA 1
ATOM 748 C C . SER A 1 95 ? -0.853 -26.530 -7.494 1.00 79.19 95 SER A C 1
ATOM 750 O O . SER A 1 95 ? 0.342 -26.288 -7.700 1.00 79.19 95 SER A O 1
ATOM 752 N N . PHE A 1 96 ? -1.601 -25.781 -6.683 1.00 78.94 96 PHE A N 1
ATOM 753 C CA . PHE A 1 96 ? -1.080 -24.653 -5.909 1.00 78.94 96 PHE A CA 1
ATOM 754 C C . PHE A 1 96 ? -1.083 -24.939 -4.403 1.00 78.94 96 PHE A C 1
ATOM 756 O O . PHE A 1 96 ? -2.069 -25.425 -3.855 1.00 78.94 96 PHE A O 1
ATOM 763 N N . SER A 1 97 ? 0.025 -24.613 -3.739 1.00 77.12 97 SER A N 1
ATOM 764 C CA . SER A 1 97 ? 0.182 -24.637 -2.283 1.00 77.12 97 SER A CA 1
ATOM 765 C C . SER A 1 97 ? 0.208 -23.205 -1.754 1.00 77.12 97 SER A C 1
ATOM 767 O O . SER A 1 97 ? 1.059 -22.406 -2.151 1.00 77.12 97 SER A O 1
ATOM 769 N N . GLU A 1 98 ? -0.708 -22.876 -0.851 1.00 69.19 98 GLU A N 1
ATOM 770 C CA . GLU A 1 98 ? -0.701 -21.603 -0.133 1.00 69.19 98 GLU A CA 1
ATOM 771 C C . GLU A 1 98 ? 0.414 -21.639 0.921 1.00 69.19 98 GLU A C 1
ATOM 773 O O . GLU A 1 98 ? 0.438 -22.513 1.788 1.00 69.19 98 GLU A O 1
ATOM 778 N N . THR A 1 99 ? 1.394 -20.743 0.803 1.00 58.72 99 THR A N 1
ATOM 779 C CA . THR A 1 99 ? 2.536 -20.666 1.721 1.00 58.72 99 THR A CA 1
ATOM 780 C C . THR A 1 99 ? 2.567 -19.277 2.349 1.00 58.72 99 THR A C 1
ATOM 782 O O . THR A 1 99 ? 2.754 -18.271 1.665 1.00 58.72 99 THR A O 1
ATOM 785 N N . THR A 1 100 ? 2.405 -19.206 3.669 1.00 55.31 100 THR A N 1
ATOM 786 C CA . THR A 1 100 ? 2.524 -17.974 4.473 1.00 55.31 100 THR A CA 1
ATOM 787 C C . THR A 1 100 ? 3.991 -17.625 4.754 1.00 55.31 100 THR A C 1
ATOM 789 O O . THR A 1 100 ? 4.331 -17.123 5.823 1.00 55.31 100 THR A O 1
ATOM 792 N N . GLU A 1 101 ? 4.900 -17.931 3.824 1.00 49.19 101 GLU A N 1
ATOM 793 C CA . GLU A 1 101 ? 6.289 -17.505 3.954 1.00 49.19 101 GLU A CA 1
ATOM 794 C C . GLU A 1 101 ? 6.360 -16.025 3.599 1.00 49.19 101 GLU A C 1
ATOM 796 O O . GLU A 1 101 ? 6.389 -15.613 2.439 1.00 49.19 101 GLU A O 1
ATOM 801 N N . THR A 1 102 ? 6.317 -15.227 4.661 1.00 49.12 102 THR A N 1
ATOM 802 C CA . THR A 1 102 ? 6.649 -13.814 4.685 1.00 49.12 102 THR A CA 1
ATOM 803 C C . THR A 1 102 ? 7.901 -13.580 3.852 1.00 49.12 102 THR A C 1
ATOM 805 O O . THR A 1 102 ? 9.006 -13.985 4.210 1.00 49.12 102 THR A O 1
ATOM 808 N N . ILE A 1 103 ? 7.731 -12.895 2.721 1.00 52.19 103 ILE A N 1
ATOM 809 C CA . ILE A 1 103 ? 8.850 -12.279 2.018 1.00 52.19 103 ILE A CA 1
ATOM 810 C C . ILE A 1 103 ? 9.444 -11.297 3.021 1.00 52.19 103 ILE A C 1
ATOM 812 O O . ILE A 1 103 ? 8.860 -10.247 3.282 1.00 52.19 103 ILE A O 1
ATOM 816 N N . THR A 1 104 ? 10.567 -11.667 3.633 1.00 54.81 104 THR A N 1
ATOM 817 C CA . THR A 1 104 ? 11.315 -10.788 4.526 1.00 54.81 104 THR A CA 1
ATOM 818 C C . THR A 1 104 ? 11.583 -9.485 3.775 1.00 54.81 104 THR A C 1
ATOM 820 O O . THR A 1 104 ? 12.267 -9.533 2.744 1.00 54.81 104 THR A O 1
ATOM 823 N N . PRO A 1 105 ? 11.048 -8.335 4.224 1.00 53.69 105 PRO A N 1
ATOM 824 C CA . PRO A 1 105 ? 11.435 -7.059 3.650 1.00 53.69 105 PRO A CA 1
ATOM 825 C C . PRO A 1 105 ? 12.948 -6.934 3.832 1.00 53.69 105 PRO A C 1
ATOM 827 O O . PRO A 1 105 ? 13.460 -7.176 4.927 1.00 53.69 105 PRO A O 1
ATOM 830 N N . LEU A 1 106 ? 13.662 -6.663 2.733 1.00 43.94 106 LEU A N 1
ATOM 831 C CA . LEU A 1 106 ? 15.117 -6.533 2.738 1.00 43.94 106 LEU A CA 1
ATOM 832 C C . LEU A 1 106 ? 15.537 -5.644 3.910 1.00 43.94 106 LEU A C 1
ATOM 834 O O . LEU A 1 106 ? 15.003 -4.550 4.099 1.00 43.94 106 LEU A O 1
ATOM 838 N N . THR A 1 107 ? 16.502 -6.136 4.680 1.00 61.88 107 THR A N 1
ATOM 839 C CA . THR A 1 107 ? 17.151 -5.389 5.750 1.00 61.88 107 THR A CA 1
ATOM 840 C C . THR A 1 107 ? 17.588 -4.011 5.234 1.00 61.88 107 THR A C 1
ATOM 842 O O . THR A 1 107 ? 18.036 -3.893 4.088 1.00 61.88 107 THR A O 1
ATOM 845 N N . PRO A 1 108 ? 17.487 -2.950 6.055 1.00 59.47 108 PRO A N 1
ATOM 846 C CA . PRO A 1 108 ? 17.822 -1.583 5.638 1.00 59.47 108 PRO A CA 1
ATOM 847 C C . PRO A 1 108 ? 19.259 -1.443 5.096 1.00 59.47 108 PRO A C 1
ATOM 849 O O . PRO A 1 108 ? 19.541 -0.542 4.311 1.00 59.47 108 PRO A O 1
ATOM 852 N N . GLU A 1 109 ? 20.150 -2.370 5.452 1.00 60.50 109 GLU A N 1
ATOM 853 C CA . GLU A 1 109 ? 21.544 -2.416 5.005 1.00 60.50 109 GLU A CA 1
ATOM 854 C C . GLU A 1 109 ? 21.700 -2.788 3.512 1.00 60.50 109 GLU A C 1
ATOM 856 O O . GLU A 1 109 ? 22.490 -2.176 2.790 1.00 60.50 109 GLU A O 1
ATOM 861 N N . GLU A 1 110 ? 20.896 -3.725 3.001 1.00 64.12 110 GLU A N 1
ATOM 862 C CA . GLU A 1 110 ? 20.985 -4.194 1.607 1.00 64.12 110 GLU A CA 1
ATOM 863 C C . GLU A 1 110 ? 20.414 -3.167 0.612 1.00 64.12 110 GLU A C 1
ATOM 865 O O . GLU A 1 110 ? 20.878 -3.037 -0.527 1.00 64.12 110 GLU A O 1
ATOM 870 N N . LEU A 1 111 ? 19.427 -2.376 1.044 1.00 67.25 111 LEU A N 1
ATOM 871 C CA . LEU A 1 111 ? 18.851 -1.296 0.240 1.00 67.25 111 LEU A CA 1
ATOM 872 C C . LEU A 1 111 ? 19.875 -0.178 -0.006 1.00 67.25 111 LEU A C 1
ATOM 874 O O . LEU A 1 111 ? 19.973 0.351 -1.120 1.00 67.25 111 LEU A O 1
ATOM 878 N N . GLU A 1 112 ? 20.678 0.149 1.008 1.00 70.56 112 GLU A N 1
ATOM 879 C CA . GLU A 1 112 ? 21.719 1.166 0.893 1.00 70.56 112 GLU A CA 1
ATOM 880 C C . GLU A 1 112 ? 22.870 0.684 -0.002 1.00 70.56 112 GLU A C 1
ATOM 882 O O . GLU A 1 112 ? 23.296 1.421 -0.900 1.00 70.56 112 GLU A O 1
ATOM 887 N N . GLN A 1 113 ? 23.295 -0.579 0.125 1.00 76.06 113 GLN A N 1
ATOM 888 C CA . GLN A 1 113 ? 24.275 -1.182 -0.787 1.00 76.06 113 GLN A CA 1
ATOM 889 C C . GLN A 1 113 ? 23.803 -1.136 -2.244 1.00 76.06 113 GLN A C 1
ATOM 891 O O . GLN A 1 113 ? 24.530 -0.676 -3.128 1.00 76.06 113 GLN A O 1
ATOM 896 N N . LYS A 1 114 ? 22.546 -1.501 -2.505 1.00 73.81 114 LYS A N 1
ATOM 897 C CA . LYS A 1 114 ? 21.983 -1.440 -3.857 1.00 73.81 114 LYS A CA 1
ATOM 898 C C . LYS A 1 114 ? 21.890 -0.004 -4.376 1.00 73.81 114 LYS A C 1
ATOM 900 O O . LYS A 1 114 ? 22.149 0.244 -5.553 1.00 73.81 114 LYS A O 1
ATOM 905 N N . SER A 1 115 ? 21.597 0.967 -3.510 1.00 65.69 115 SER A N 1
ATOM 906 C CA . SER A 1 115 ? 21.574 2.387 -3.879 1.00 65.69 115 SER A CA 1
ATOM 907 C C . SER A 1 115 ? 22.968 2.926 -4.235 1.00 65.69 115 SER A C 1
ATOM 909 O O . SER A 1 115 ? 23.115 3.690 -5.195 1.00 65.69 115 SER A O 1
ATOM 911 N N . THR A 1 116 ? 24.009 2.502 -3.512 1.00 80.62 116 THR A N 1
ATOM 912 C CA . THR A 1 116 ? 25.392 2.916 -3.777 1.00 80.62 116 THR A CA 1
ATOM 913 C C . THR A 1 116 ? 25.935 2.253 -5.039 1.00 80.62 116 THR A C 1
ATOM 915 O O . THR A 1 116 ? 26.565 2.928 -5.859 1.00 80.62 116 THR A O 1
ATOM 918 N N . GLU A 1 117 ? 25.611 0.980 -5.270 1.00 86.88 117 GLU A N 1
ATOM 919 C CA . GLU A 1 117 ? 25.952 0.272 -6.502 1.00 86.88 117 GLU A CA 1
ATOM 920 C C . GLU A 1 117 ? 25.254 0.880 -7.727 1.00 86.88 117 GLU A C 1
ATOM 922 O O . GLU A 1 117 ? 25.909 1.152 -8.741 1.00 86.88 117 GLU A O 1
ATOM 927 N N . LEU A 1 118 ? 23.958 1.201 -7.624 1.00 81.81 118 LEU A N 1
ATOM 928 C CA . LEU A 1 118 ? 23.212 1.883 -8.685 1.00 81.81 118 LEU A CA 1
ATOM 929 C C . LEU A 1 118 ? 23.807 3.263 -8.997 1.00 81.81 118 LEU A C 1
ATOM 931 O O . LEU A 1 118 ? 24.050 3.578 -10.164 1.00 81.81 118 LEU A O 1
ATOM 935 N N . ARG A 1 119 ? 24.131 4.071 -7.977 1.00 83.38 119 ARG A N 1
ATOM 936 C CA . ARG A 1 119 ? 24.802 5.374 -8.161 1.00 83.38 119 ARG A CA 1
ATOM 937 C C . ARG A 1 119 ? 26.168 5.226 -8.825 1.00 83.38 119 ARG A C 1
ATOM 939 O O . ARG A 1 119 ? 26.502 6.007 -9.720 1.00 83.38 119 ARG A O 1
ATOM 946 N N . LYS A 1 120 ? 26.950 4.219 -8.424 1.00 90.88 120 LYS A N 1
ATOM 947 C CA . LYS A 1 120 ? 28.253 3.921 -9.027 1.00 90.88 120 LYS A CA 1
ATOM 948 C C . LYS A 1 120 ? 28.081 3.572 -10.500 1.00 90.88 120 LYS A C 1
ATOM 950 O O . LYS A 1 120 ? 28.739 4.194 -11.324 1.00 90.88 120 LYS A O 1
ATOM 955 N N . ARG A 1 121 ? 27.144 2.679 -10.841 1.00 89.06 121 ARG A N 1
ATOM 956 C CA . ARG A 1 121 ? 26.891 2.250 -12.224 1.00 89.06 121 ARG A CA 1
ATOM 957 C C . ARG A 1 121 ? 26.393 3.382 -13.123 1.00 89.06 121 ARG A C 1
ATOM 959 O O . ARG A 1 121 ? 26.842 3.477 -14.262 1.00 89.06 121 ARG A O 1
ATOM 966 N N . ILE A 1 122 ? 25.550 4.280 -12.609 1.00 90.38 122 ILE A N 1
ATOM 967 C CA . ILE A 1 122 ? 25.126 5.494 -13.329 1.00 90.38 122 ILE A CA 1
ATOM 968 C C . ILE A 1 122 ? 26.326 6.413 -13.593 1.00 90.38 122 ILE A C 1
ATOM 970 O O . ILE A 1 122 ? 26.482 6.920 -14.704 1.00 90.38 122 ILE A O 1
ATOM 974 N N . LYS A 1 123 ? 27.210 6.604 -12.605 1.00 91.25 123 LYS A N 1
ATOM 975 C CA . LYS A 1 123 ? 28.409 7.439 -12.756 1.00 91.25 123 LYS A CA 1
ATOM 976 C C . LYS A 1 123 ? 29.382 6.863 -13.787 1.00 91.25 123 LYS A C 1
ATOM 978 O O . LYS A 1 123 ? 29.871 7.618 -14.625 1.00 91.25 123 LYS A O 1
ATOM 983 N N . THR A 1 124 ? 29.631 5.552 -13.767 1.00 88.94 124 THR A N 1
ATOM 984 C CA . THR A 1 124 ? 30.495 4.904 -14.767 1.00 88.94 124 THR A CA 1
ATOM 985 C C . THR A 1 124 ? 29.891 4.995 -16.161 1.00 88.94 124 THR A C 1
ATOM 987 O O . THR A 1 124 ? 30.593 5.363 -17.093 1.00 88.94 124 THR A O 1
ATOM 990 N N . ALA A 1 125 ? 28.589 4.731 -16.306 1.00 90.56 125 ALA A N 1
ATOM 991 C CA . ALA A 1 125 ? 27.908 4.820 -17.595 1.00 90.56 125 ALA A CA 1
ATOM 992 C C . ALA A 1 125 ? 27.919 6.250 -18.161 1.00 90.56 125 ALA A C 1
ATOM 994 O O . ALA A 1 125 ? 28.118 6.431 -19.360 1.00 90.56 125 ALA A O 1
ATOM 995 N N . ARG A 1 126 ? 27.758 7.271 -17.308 1.00 88.00 126 ARG A N 1
ATOM 996 C CA . ARG A 1 126 ? 27.832 8.680 -17.716 1.00 88.00 126 ARG A CA 1
ATOM 997 C C . ARG A 1 126 ? 29.237 9.069 -18.176 1.00 88.00 126 ARG A C 1
ATOM 999 O O . ARG A 1 126 ? 29.367 9.666 -19.235 1.00 88.00 126 ARG A O 1
ATOM 1006 N N . ALA A 1 127 ? 30.271 8.683 -17.428 1.00 90.69 127 ALA A N 1
ATOM 1007 C CA . ALA A 1 127 ? 31.661 8.944 -17.807 1.00 90.69 127 ALA A CA 1
ATOM 1008 C C . ALA A 1 127 ? 32.055 8.207 -19.097 1.00 90.69 127 ALA A C 1
ATOM 1010 O O . ALA A 1 127 ? 32.718 8.772 -19.959 1.00 90.69 127 ALA A O 1
ATOM 1011 N N . GLN A 1 128 ? 31.606 6.959 -19.255 1.00 91.12 128 GLN A N 1
ATOM 1012 C CA . GLN A 1 128 ? 31.873 6.163 -20.448 1.00 91.12 128 GLN A CA 1
ATOM 1013 C C . GLN A 1 128 ? 31.161 6.731 -21.682 1.00 91.12 128 GLN A C 1
ATOM 1015 O O . GLN A 1 128 ? 31.740 6.725 -22.765 1.00 91.12 128 GLN A O 1
ATOM 1020 N N . ARG A 1 129 ? 29.938 7.257 -21.521 1.00 85.44 129 ARG A N 1
ATOM 1021 C CA . ARG A 1 129 ? 29.221 7.955 -22.594 1.00 85.44 129 ARG A CA 1
ATOM 1022 C C . ARG A 1 129 ? 29.949 9.238 -22.998 1.00 85.44 129 ARG A C 1
ATOM 1024 O O . ARG A 1 129 ? 30.225 9.403 -24.175 1.00 85.44 129 ARG A O 1
ATOM 1031 N N . GLU A 1 130 ? 30.339 10.066 -22.032 1.00 89.88 130 GLU A N 1
ATOM 1032 C CA . GLU A 1 130 ? 31.067 11.316 -22.289 1.00 89.88 130 GLU A CA 1
ATOM 1033 C C . GLU A 1 130 ? 32.424 11.061 -22.971 1.00 89.88 130 GLU A C 1
ATOM 1035 O O . GLU A 1 130 ? 32.810 11.771 -23.896 1.00 89.88 130 GLU A O 1
ATOM 1040 N N . GLU A 1 131 ? 33.140 10.001 -22.579 1.00 90.00 131 GLU A N 1
ATOM 1041 C CA . GLU A 1 131 ? 34.386 9.614 -23.239 1.00 90.00 131 GLU A CA 1
ATOM 1042 C C . GLU A 1 131 ? 34.161 9.076 -24.659 1.00 90.00 131 GLU A C 1
ATOM 1044 O O . GLU A 1 131 ? 34.975 9.358 -25.539 1.00 90.00 131 GLU A O 1
ATOM 1049 N N . ASN A 1 132 ? 33.081 8.324 -24.898 1.00 86.56 132 ASN A N 1
ATOM 1050 C CA . ASN A 1 132 ? 32.727 7.859 -26.239 1.00 86.56 132 ASN A CA 1
ATOM 1051 C C . ASN A 1 132 ? 32.338 9.034 -27.142 1.00 86.56 132 ASN A C 1
ATOM 1053 O O . ASN A 1 132 ? 32.895 9.163 -28.222 1.00 86.56 132 ASN A O 1
ATOM 1057 N N . GLU A 1 133 ? 31.505 9.957 -26.652 1.00 87.81 133 GLU A N 1
ATOM 1058 C CA . GLU A 1 133 ? 31.140 11.191 -27.361 1.00 87.81 133 GLU A CA 1
ATOM 1059 C C . GLU A 1 133 ? 32.376 12.049 -27.673 1.00 87.81 133 GLU A C 1
ATOM 1061 O O . GLU A 1 133 ? 32.499 12.589 -28.771 1.00 87.81 133 GLU A O 1
ATOM 1066 N N . ARG A 1 134 ? 33.344 12.123 -26.748 1.00 90.88 134 ARG A N 1
ATOM 1067 C CA . ARG A 1 134 ? 34.628 12.802 -26.975 1.00 90.88 134 ARG A CA 1
ATOM 1068 C C . ARG A 1 134 ? 35.498 12.093 -28.021 1.00 90.88 134 ARG A C 1
ATOM 1070 O O . ARG A 1 134 ? 36.235 12.766 -28.732 1.00 90.88 134 ARG A O 1
ATOM 1077 N N . LYS A 1 135 ? 35.453 10.758 -28.096 1.00 86.50 135 LYS A N 1
ATOM 1078 C CA . LYS A 1 135 ? 36.175 9.964 -29.109 1.00 86.50 135 LYS A CA 1
ATOM 1079 C C . LYS A 1 135 ? 35.506 10.019 -30.482 1.00 86.50 135 LYS A C 1
ATOM 1081 O O . LYS A 1 135 ? 36.211 9.921 -31.471 1.00 86.50 135 LYS A O 1
ATOM 1086 N N . GLU A 1 136 ? 34.185 10.168 -30.540 1.00 83.50 136 GLU A N 1
ATOM 1087 C CA . GLU A 1 136 ? 33.417 10.274 -31.789 1.00 83.50 136 GLU A CA 1
ATOM 1088 C C . GLU A 1 136 ? 33.451 11.690 -32.396 1.00 83.50 136 GLU A C 1
ATOM 1090 O O . GLU A 1 136 ? 33.187 11.850 -33.585 1.00 83.50 136 GLU A O 1
ATOM 1095 N N . GLN A 1 137 ? 33.783 12.717 -31.603 1.00 73.12 137 GLN A N 1
ATOM 1096 C CA . GLN A 1 137 ? 33.947 14.106 -32.062 1.00 73.12 137 GLN A CA 1
ATOM 1097 C C . GLN A 1 137 ? 35.390 14.478 -32.476 1.00 73.12 137 GLN A C 1
ATOM 1099 O O . GLN A 1 137 ? 35.638 15.641 -32.798 1.00 73.12 137 GLN A O 1
ATOM 1104 N N . VAL A 1 138 ? 36.330 13.522 -32.471 1.00 66.31 138 VAL A N 1
ATOM 1105 C CA . VAL A 1 138 ? 37.727 13.661 -32.941 1.00 66.31 138 VAL A CA 1
ATOM 1106 C C . VAL A 1 138 ? 37.927 12.846 -34.209 1.00 66.31 138 VAL A C 1
ATOM 1108 O O . VAL A 1 138 ? 38.536 13.396 -35.153 1.00 66.31 138 VAL A O 1
#

Sequence (138 aa):
MPSIVEQLIDMGFAKERAEKAYSLAGDSLEAAMDWLISHEDDDIVVSTEKESVEMDSKVVVNEHIQSSYKCNDCNELFRDENGMMWHNIKSGHESFSETTETITPLTPEELEQKSTELRKRIKTARAQREENERKEQV

Organism: Heterorhabditis bacteriophora (NCBI:txid37862)

Foldseek 3Di:
DDALLRVVVVVPDDSVLLVVLCVPQHRDNVSSVVSCVVCVVVPPDDDDDDDDDDDDDDDDPDDPLPWWKAQPVVRDIHSDVVVVVVCCVVVVGDRIDTDRPPPPDDDPVVVVVVVVVVVVVVVVVVVVVVVVVVVVVD

Secondary structure (DSSP, 8-state):
---HHHHHHHTT--HHHHHHHHHHH-S-HHHHHHHHHHTTT--------------------SS----EEEETTT--EESSHHHHHHHHHHH----EEEE----PPPPHHHHHHHHHHHHHHHHHHHHHHHHHHHHHT-

pLDDT: mean 72.1, std 17.54, range [25.0, 91.25]

Radius of gyration: 25.6 Å; chains: 1; bounding box: 63×52×54 Å